Protein AF-A0A0U5ILH8-F1 (afdb_monomer_lite)

Radius of gyration: 27.02 Å; chains: 1; bounding box: 56×56×80 Å

Secondary structure (DSSP, 8-state):
-PPPPHHHHHHHHHHHH-HHHHHHHHHHHHHHTTTTS---SHHHHHHHHHHHHHHHHHHHHHHHHHHHHHHHHHHHHH-TT----------PPPPPPPP-

Sequence (100 aa):
MTMPSSDDAKLLALLNRHPGLKSRVQALADIVEDSDGDLARADEAERRVIEEVRRLGQEALQGWAEAQIARVGEQAASEPQVRRAGKKNSAGTPPSAPSP

Foldseek 3Di:
DDDDDPVSVVVVVVCVVQVQLVVLVVQLVCLVVCVVVPCPDPVVSVVSNVVSVVSNVVSVVVVVVVVVVVVVVVVLVVDPPNPDPDPDPDPDDDDDDDDD

Structure (mmCIF, N/CA/C/O backbone):
data_AF-A0A0U5ILH8-F1
#
_entry.id   AF-A0A0U5ILH8-F1
#
loop_
_atom_site.group_PDB
_atom_site.id
_atom_site.type_symbol
_atom_site.label_atom_id
_atom_site.label_alt_id
_atom_site.label_comp_id
_atom_site.label_asym_id
_atom_site.label_entity_id
_atom_site.label_seq_id
_atom_site.pdbx_PDB_ins_code
_atom_site.Cartn_x
_atom_site.Cartn_y
_atom_site.Cartn_z
_atom_site.occupancy
_atom_site.B_iso_or_equiv
_atom_site.auth_seq_id
_atom_site.auth_comp_id
_atom_site.auth_asym_id
_atom_site.auth_atom_id
_atom_site.pdbx_PDB_model_num
ATOM 1 N N . MET A 1 1 ? 1.525 -26.929 -11.846 1.00 44.66 1 MET A N 1
ATOM 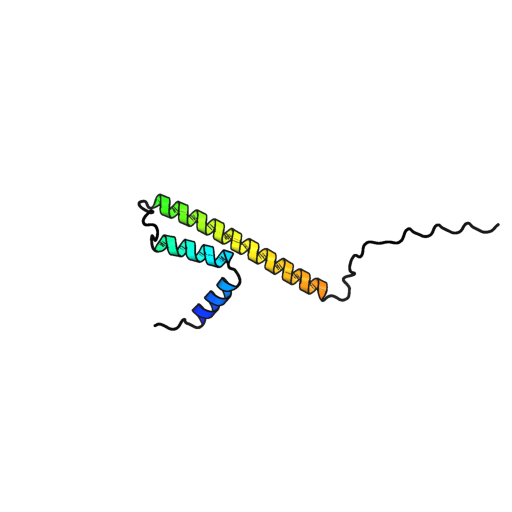2 C CA . MET A 1 1 ? 0.623 -26.202 -10.930 1.00 44.66 1 MET A CA 1
ATOM 3 C C . MET A 1 1 ? 1.243 -26.274 -9.543 1.00 44.66 1 MET A C 1
ATOM 5 O O . MET A 1 1 ? 1.096 -27.287 -8.872 1.00 44.66 1 MET A O 1
ATOM 9 N N . THR A 1 2 ? 2.069 -25.297 -9.175 1.00 61.69 2 THR A N 1
ATOM 10 C CA . THR A 1 2 ? 2.761 -25.289 -7.877 1.00 61.69 2 THR A CA 1
ATOM 11 C C . THR A 1 2 ? 1.740 -24.898 -6.815 1.00 61.69 2 THR A C 1
ATOM 13 O O . THR A 1 2 ? 1.118 -23.846 -6.937 1.00 61.69 2 THR A O 1
ATOM 16 N N . MET A 1 3 ? 1.489 -25.762 -5.829 1.00 62.78 3 MET A N 1
ATOM 17 C CA . MET A 1 3 ? 0.605 -25.396 -4.722 1.00 62.78 3 MET A CA 1
ATOM 18 C C . MET A 1 3 ? 1.271 -24.282 -3.904 1.00 62.78 3 MET A C 1
ATOM 20 O O . MET A 1 3 ? 2.474 -24.391 -3.650 1.00 62.78 3 MET A O 1
ATOM 24 N N . PRO A 1 4 ? 0.527 -23.235 -3.502 1.00 70.50 4 PRO A N 1
ATOM 25 C CA . PRO A 1 4 ? 1.072 -22.184 -2.657 1.00 70.50 4 PRO A CA 1
ATOM 26 C C . PRO A 1 4 ? 1.610 -22.799 -1.365 1.00 70.50 4 PRO A C 1
ATOM 28 O O . PRO A 1 4 ? 0.956 -23.647 -0.747 1.00 70.50 4 PRO A O 1
ATOM 31 N N . SER A 1 5 ? 2.809 -22.376 -0.968 1.00 84.00 5 SER A N 1
ATOM 32 C CA . SER A 1 5 ? 3.370 -22.721 0.335 1.00 84.00 5 SER A CA 1
ATOM 33 C C . SER A 1 5 ? 2.405 -22.283 1.445 1.00 84.00 5 SER A C 1
ATOM 35 O O . SER A 1 5 ? 1.598 -21.364 1.265 1.00 84.00 5 SER A O 1
ATOM 37 N N . SER A 1 6 ? 2.494 -22.896 2.631 1.00 87.25 6 SER A N 1
ATOM 38 C CA . SER A 1 6 ? 1.719 -22.449 3.799 1.00 87.25 6 SER A CA 1
ATOM 39 C C . SER A 1 6 ? 1.905 -20.953 4.076 1.00 87.25 6 SER A C 1
ATOM 41 O O . SER A 1 6 ? 1.010 -20.336 4.654 1.00 87.25 6 SER A O 1
ATOM 43 N N . ASP A 1 7 ? 3.044 -20.384 3.694 1.00 89.44 7 ASP A N 1
ATOM 44 C CA . ASP A 1 7 ? 3.337 -18.969 3.884 1.00 89.44 7 ASP A CA 1
ATOM 45 C C . ASP A 1 7 ? 2.688 -18.086 2.810 1.00 89.44 7 ASP A C 1
ATOM 47 O O . ASP A 1 7 ? 2.146 -17.034 3.151 1.00 89.44 7 ASP A O 1
ATOM 51 N N . ASP A 1 8 ? 2.592 -18.555 1.564 1.00 92.44 8 ASP A N 1
ATOM 52 C CA . ASP A 1 8 ? 1.857 -17.865 0.494 1.00 92.44 8 ASP A CA 1
ATOM 53 C C . ASP A 1 8 ? 0.369 -17.761 0.846 1.00 92.44 8 ASP A C 1
ATOM 55 O O . ASP A 1 8 ? -0.252 -16.706 0.709 1.00 92.44 8 ASP A O 1
ATOM 59 N N . ALA A 1 9 ? -0.207 -18.847 1.370 1.00 91.88 9 ALA A N 1
ATOM 60 C CA . ALA A 1 9 ? -1.597 -18.862 1.813 1.00 91.88 9 ALA A CA 1
ATOM 61 C C . ALA A 1 9 ? -1.847 -17.860 2.956 1.00 91.88 9 ALA A C 1
ATOM 63 O O . ALA A 1 9 ? -2.862 -17.159 2.953 1.00 91.88 9 ALA A O 1
ATOM 64 N N . LYS A 1 10 ? -0.914 -17.746 3.914 1.00 93.12 10 LYS A N 1
ATOM 65 C CA . LYS A 1 10 ? -0.996 -16.755 5.004 1.00 93.12 10 LYS A CA 1
ATOM 66 C C . LYS A 1 10 ? -0.887 -15.328 4.474 1.00 93.12 10 LYS A C 1
ATOM 68 O O . LYS A 1 10 ? -1.670 -14.474 4.890 1.00 93.12 10 LYS A O 1
ATOM 73 N N . LEU A 1 11 ? 0.050 -15.073 3.560 1.00 92.94 11 LEU A N 1
ATOM 74 C CA . LEU A 1 11 ? 0.222 -13.762 2.939 1.00 92.94 11 LEU A CA 1
ATOM 75 C C . LEU A 1 11 ? -1.045 -13.346 2.185 1.00 92.94 11 LEU A C 1
ATOM 77 O O . LEU A 1 11 ? -1.566 -12.256 2.411 1.00 92.94 11 LEU A O 1
ATOM 81 N N . LEU A 1 12 ? -1.593 -14.233 1.353 1.00 94.06 12 LEU A N 1
ATOM 82 C CA . LEU A 1 12 ? -2.828 -13.976 0.613 1.00 94.06 12 LEU A CA 1
ATOM 83 C C . LEU A 1 12 ? -4.014 -13.723 1.547 1.00 94.06 12 LEU A C 1
ATOM 85 O O . LEU A 1 12 ? -4.794 -12.803 1.305 1.00 94.06 12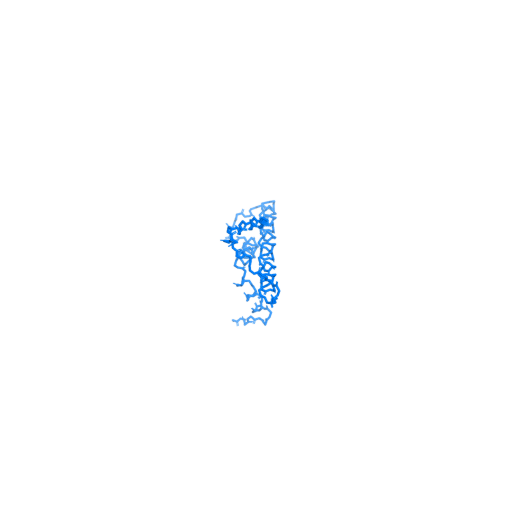 LEU A O 1
ATOM 89 N N . ALA A 1 13 ? -4.141 -14.487 2.635 1.00 94.06 13 ALA A N 1
ATOM 90 C CA . ALA A 1 13 ? -5.178 -14.255 3.636 1.00 94.06 13 ALA A CA 1
ATOM 91 C C . ALA A 1 13 ? -5.039 -12.874 4.301 1.00 94.06 13 ALA A C 1
ATOM 93 O O . ALA A 1 13 ? -6.043 -12.190 4.500 1.00 94.06 13 ALA A O 1
ATOM 94 N N . LEU A 1 14 ? -3.813 -12.438 4.608 1.00 91.62 14 LEU A N 1
ATOM 95 C CA . LEU A 1 14 ? -3.546 -11.108 5.159 1.00 91.62 14 LEU A CA 1
ATOM 96 C C . LEU A 1 14 ? -3.917 -10.009 4.157 1.00 91.62 14 LEU A C 1
ATOM 98 O O . LEU A 1 14 ? -4.660 -9.094 4.505 1.00 91.62 14 LEU A O 1
ATOM 102 N N . LEU A 1 15 ? -3.468 -10.124 2.908 1.00 93.75 15 LEU A N 1
ATOM 103 C CA . LEU A 1 15 ? -3.776 -9.151 1.858 1.00 93.75 15 LEU A CA 1
ATOM 104 C C . LEU A 1 15 ? -5.282 -9.080 1.564 1.00 93.75 15 LEU A C 1
ATOM 106 O O . LEU A 1 15 ? -5.825 -7.997 1.379 1.00 93.75 15 LEU A O 1
ATOM 110 N N . ASN A 1 16 ? -5.993 -10.209 1.595 1.00 93.56 16 ASN A N 1
ATOM 111 C CA . ASN A 1 16 ? -7.446 -10.233 1.404 1.00 93.56 16 ASN A CA 1
ATOM 112 C C . ASN A 1 16 ? -8.218 -9.509 2.520 1.00 93.56 16 ASN A C 1
ATOM 114 O O . ASN A 1 16 ? -9.322 -9.031 2.274 1.00 93.56 16 ASN A O 1
ATOM 118 N N . ARG A 1 17 ? -7.652 -9.394 3.729 1.00 91.75 17 ARG A N 1
ATOM 119 C CA . ARG A 1 17 ? -8.237 -8.602 4.826 1.00 91.75 17 ARG A CA 1
ATOM 120 C C . ARG A 1 17 ? -7.985 -7.099 4.687 1.00 91.75 17 ARG A C 1
ATOM 122 O O . ARG A 1 17 ? -8.668 -6.320 5.343 1.00 91.75 17 ARG A O 1
ATOM 129 N N . HIS A 1 18 ? -7.029 -6.699 3.849 1.00 92.25 18 HIS A N 1
ATOM 130 C CA . HIS A 1 18 ? -6.620 -5.311 3.641 1.00 92.25 18 HIS A CA 1
ATOM 131 C C . HIS A 1 18 ? -6.595 -4.992 2.133 1.00 92.25 18 HIS A C 1
ATOM 133 O O . HIS A 1 18 ? -5.520 -4.915 1.536 1.00 92.25 18 HIS A O 1
ATOM 139 N N . PRO A 1 19 ? -7.765 -4.819 1.484 1.00 90.69 19 PRO A N 1
ATOM 140 C CA . PRO A 1 19 ? -7.857 -4.691 0.027 1.00 90.69 19 PRO A CA 1
ATOM 141 C C . PRO A 1 19 ? -7.089 -3.486 -0.542 1.00 90.69 19 PRO A C 1
ATOM 143 O O . PRO A 1 19 ? -6.517 -3.602 -1.625 1.00 90.69 19 PRO A O 1
ATOM 146 N N . GLY A 1 20 ? -7.005 -2.371 0.196 1.00 91.25 20 GLY A N 1
ATOM 147 C CA . GLY A 1 20 ? -6.170 -1.221 -0.178 1.00 91.25 20 GLY A CA 1
ATOM 148 C C . GLY A 1 20 ? -4.687 -1.592 -0.257 1.00 91.25 20 GLY A C 1
ATOM 149 O O . GLY A 1 20 ? -4.055 -1.416 -1.297 1.00 91.25 20 GLY A O 1
ATOM 150 N N . LEU A 1 21 ? -4.159 -2.235 0.791 1.00 92.56 21 LEU A N 1
ATOM 151 C CA . LEU A 1 21 ? -2.785 -2.750 0.830 1.00 92.56 21 LEU A CA 1
ATOM 152 C C . LEU A 1 21 ? -2.513 -3.739 -0.315 1.00 92.56 21 LEU A C 1
ATOM 154 O O . LEU A 1 21 ? -1.496 -3.634 -0.997 1.00 92.56 21 LEU A O 1
ATOM 158 N N . LYS A 1 22 ? -3.446 -4.667 -0.565 1.00 94.81 22 LYS A N 1
ATOM 159 C CA . LYS A 1 22 ? -3.356 -5.636 -1.666 1.00 94.81 22 LYS A CA 1
ATOM 160 C C . LYS A 1 22 ? -3.233 -4.953 -3.027 1.00 94.81 22 LYS A C 1
ATOM 162 O O . LYS A 1 22 ? -2.379 -5.341 -3.818 1.00 94.81 22 LYS A O 1
ATOM 167 N N . SER A 1 23 ? -4.047 -3.929 -3.283 1.00 94.06 23 SER A N 1
ATOM 168 C CA . SER A 1 23 ? -4.000 -3.176 -4.539 1.00 94.06 23 SER A CA 1
ATOM 169 C C . SER A 1 23 ? -2.650 -2.489 -4.753 1.00 94.06 23 SER A C 1
ATOM 171 O O . SER A 1 23 ? -2.177 -2.437 -5.883 1.00 94.06 23 SER A O 1
ATOM 173 N N . ARG A 1 24 ? -2.021 -1.973 -3.690 1.00 94.00 24 ARG A N 1
ATOM 174 C CA . ARG A 1 24 ? -0.712 -1.306 -3.781 1.00 94.00 24 ARG A CA 1
ATOM 175 C C . ARG A 1 24 ? 0.435 -2.284 -4.002 1.00 94.00 24 ARG A C 1
ATOM 177 O O . ARG A 1 24 ? 1.329 -1.995 -4.787 1.00 94.00 24 ARG A O 1
ATOM 184 N N . VAL A 1 25 ? 0.396 -3.449 -3.352 1.00 93.44 25 VAL A N 1
ATOM 185 C CA . VAL A 1 25 ? 1.370 -4.523 -3.608 1.00 93.44 25 VAL A CA 1
ATOM 186 C C . VAL A 1 25 ? 1.278 -4.997 -5.060 1.00 93.44 25 VAL A C 1
ATOM 188 O O . VAL A 1 25 ? 2.314 -5.169 -5.694 1.00 93.44 25 VAL A O 1
ATOM 191 N N . GLN A 1 26 ? 0.063 -5.142 -5.600 1.00 92.81 26 GLN A N 1
ATOM 192 C CA . GLN A 1 26 ? -0.127 -5.472 -7.014 1.00 92.81 26 GLN A CA 1
ATOM 193 C C . GLN A 1 26 ? 0.452 -4.382 -7.927 1.00 92.81 26 GLN A C 1
ATOM 195 O O . GLN A 1 26 ? 1.260 -4.698 -8.787 1.00 92.81 26 GLN A O 1
ATOM 200 N N . ALA A 1 27 ? 0.144 -3.105 -7.678 1.00 90.06 27 ALA A N 1
ATOM 201 C CA . ALA A 1 27 ? 0.668 -1.998 -8.484 1.00 90.06 27 ALA A CA 1
ATOM 202 C C . ALA A 1 27 ? 2.209 -1.931 -8.494 1.00 90.06 27 ALA A C 1
ATOM 204 O O . ALA A 1 27 ? 2.807 -1.607 -9.516 1.00 90.06 27 ALA A O 1
ATOM 205 N N . LEU A 1 28 ? 2.865 -2.259 -7.374 1.00 90.50 28 LEU A N 1
ATOM 206 C CA . LEU A 1 28 ? 4.325 -2.377 -7.317 1.00 90.50 28 LEU A CA 1
ATOM 207 C C . LEU A 1 28 ? 4.854 -3.559 -8.141 1.00 90.50 28 LEU A C 1
ATOM 209 O O . LEU A 1 28 ? 5.901 -3.425 -8.767 1.00 90.50 28 LEU A O 1
ATOM 213 N N . ALA A 1 29 ? 4.154 -4.696 -8.148 1.00 90.31 29 ALA A N 1
ATOM 214 C CA . ALA A 1 29 ? 4.519 -5.843 -8.979 1.00 90.31 29 ALA A CA 1
ATOM 215 C C . ALA A 1 29 ? 4.345 -5.534 -10.477 1.00 90.31 29 ALA A C 1
ATOM 217 O O . ALA A 1 29 ? 5.235 -5.842 -11.266 1.00 90.31 29 ALA A O 1
ATOM 218 N N . ASP A 1 30 ? 3.271 -4.833 -10.848 1.00 87.19 30 ASP A N 1
ATOM 219 C CA . ASP A 1 30 ? 2.981 -4.464 -12.239 1.00 87.19 30 ASP A CA 1
ATOM 220 C C . ASP A 1 30 ? 4.071 -3.547 -12.835 1.00 87.19 30 ASP A C 1
ATOM 222 O O . ASP A 1 30 ? 4.378 -3.648 -14.025 1.00 87.19 30 ASP A O 1
ATOM 226 N N . ILE A 1 31 ? 4.695 -2.696 -12.002 1.00 83.88 31 ILE A N 1
ATOM 227 C CA . ILE A 1 31 ? 5.862 -1.869 -12.370 1.00 83.88 31 ILE A CA 1
ATOM 228 C C . ILE A 1 31 ? 7.078 -2.742 -12.712 1.00 83.88 31 ILE A C 1
ATOM 230 O O . ILE A 1 31 ? 7.808 -2.427 -13.647 1.00 83.88 31 ILE A O 1
ATOM 234 N N . VAL A 1 32 ? 7.316 -3.824 -11.961 1.00 77.88 32 VAL A N 1
ATOM 235 C CA . VAL A 1 32 ? 8.456 -4.735 -12.188 1.00 77.88 32 VAL A CA 1
ATOM 236 C C . VAL A 1 32 ? 8.290 -5.510 -13.490 1.00 77.88 32 VAL A C 1
ATOM 238 O O . VAL A 1 32 ? 9.272 -5.747 -14.190 1.00 77.88 32 VAL A O 1
ATOM 241 N N . GLU A 1 33 ? 7.059 -5.893 -13.814 1.00 74.25 33 GLU A N 1
ATOM 242 C CA . GLU A 1 33 ? 6.741 -6.584 -15.064 1.00 74.25 33 GLU A CA 1
ATOM 243 C C . GLU A 1 33 ? 6.725 -5.643 -16.284 1.00 74.25 33 GLU A C 1
ATOM 245 O O . GLU A 1 33 ? 6.579 -6.128 -17.402 1.00 74.25 33 GLU A O 1
ATOM 250 N N . ASP A 1 34 ? 6.897 -4.323 -16.084 1.00 70.88 34 ASP A N 1
ATOM 251 C CA . ASP A 1 34 ? 6.694 -3.280 -17.104 1.00 70.88 34 ASP A CA 1
ATOM 252 C C . ASP A 1 34 ? 5.383 -3.508 -17.871 1.00 70.88 34 ASP A C 1
ATOM 254 O O . ASP A 1 34 ? 5.321 -3.454 -19.097 1.00 70.88 34 ASP A O 1
ATOM 258 N N . SER A 1 35 ? 4.315 -3.825 -17.131 1.00 61.62 35 SER A N 1
ATOM 259 C CA . SER A 1 35 ? 3.052 -4.304 -17.714 1.00 61.62 35 SER A CA 1
ATOM 260 C C . SER A 1 35 ? 2.411 -3.293 -18.676 1.00 61.62 35 SER A C 1
ATOM 262 O O . SER A 1 35 ? 1.646 -3.682 -19.557 1.00 61.62 35 SER A O 1
ATOM 264 N N . ASP A 1 36 ? 2.744 -2.007 -18.520 1.00 61.75 36 ASP A N 1
ATOM 265 C CA . ASP A 1 36 ? 2.288 -0.910 -19.380 1.00 61.75 36 ASP A CA 1
ATOM 266 C C . ASP A 1 36 ? 3.251 -0.615 -20.553 1.00 61.75 36 ASP A C 1
ATOM 268 O O . ASP A 1 36 ? 2.875 0.112 -21.472 1.00 61.75 36 ASP A O 1
ATOM 272 N N . GLY A 1 37 ? 4.484 -1.145 -20.544 1.00 61.22 37 GLY A N 1
ATOM 273 C CA . GLY A 1 37 ? 5.525 -0.867 -21.548 1.00 61.22 37 GLY A CA 1
ATOM 274 C C . GLY A 1 37 ? 5.998 0.594 -21.591 1.00 61.22 37 GLY A C 1
ATOM 275 O O . GLY A 1 37 ? 6.645 1.011 -22.554 1.00 61.22 37 GLY A O 1
ATOM 276 N N . ASP A 1 38 ? 5.618 1.384 -20.585 1.00 61.72 38 ASP A N 1
ATOM 277 C CA . ASP A 1 38 ? 5.721 2.848 -20.561 1.00 61.72 38 ASP A CA 1
ATOM 278 C C . ASP A 1 38 ? 6.985 3.323 -19.821 1.00 61.72 38 ASP A C 1
ATOM 280 O O . ASP A 1 38 ? 7.355 4.496 -19.866 1.00 61.72 38 ASP A O 1
ATOM 284 N N . LEU A 1 39 ? 7.708 2.413 -19.156 1.00 61.47 39 LEU A N 1
ATOM 285 C CA . LEU A 1 39 ? 8.928 2.727 -18.411 1.00 61.47 39 LEU A CA 1
ATOM 286 C C . LEU A 1 39 ? 10.156 2.748 -19.331 1.00 61.47 39 LEU A C 1
ATOM 288 O O . LEU A 1 39 ? 11.157 2.069 -19.108 1.00 61.47 39 LEU A O 1
ATOM 292 N N . ALA A 1 40 ? 10.113 3.588 -20.367 1.00 63.19 40 ALA A N 1
ATOM 293 C CA . ALA A 1 40 ? 11.210 3.745 -21.324 1.00 63.19 40 ALA A CA 1
ATOM 294 C C . ALA A 1 40 ? 12.488 4.343 -20.694 1.00 63.19 40 ALA A C 1
ATOM 296 O O . ALA A 1 40 ? 13.563 4.303 -21.303 1.00 63.19 40 ALA A O 1
ATOM 297 N N . ARG A 1 41 ? 12.393 4.930 -19.489 1.00 71.88 41 ARG A N 1
ATOM 298 C CA . ARG A 1 41 ? 13.518 5.542 -18.773 1.00 71.88 41 ARG A CA 1
ATOM 299 C C . ARG A 1 41 ? 13.501 5.214 -17.280 1.00 71.88 41 ARG A C 1
ATOM 301 O O . ARG A 1 41 ? 12.468 5.259 -16.618 1.00 71.88 41 ARG A O 1
ATOM 308 N N . ALA A 1 42 ? 14.688 4.953 -16.735 1.00 76.75 42 ALA A N 1
ATOM 309 C CA . ALA A 1 42 ? 14.871 4.589 -15.331 1.00 76.75 42 ALA A CA 1
ATOM 310 C C . ALA A 1 42 ? 14.382 5.665 -14.341 1.00 76.75 42 ALA A C 1
ATOM 312 O O . ALA A 1 42 ? 13.929 5.327 -13.252 1.00 76.75 42 ALA A O 1
ATOM 313 N N . ASP A 1 43 ? 14.427 6.947 -14.714 1.00 80.56 43 ASP A N 1
ATOM 314 C CA . ASP A 1 43 ? 13.969 8.049 -13.860 1.00 80.56 43 ASP A CA 1
ATOM 315 C C . ASP A 1 43 ? 12.441 8.073 -13.693 1.00 80.56 43 ASP A C 1
ATOM 317 O O . ASP A 1 43 ? 11.924 8.497 -12.661 1.00 80.56 43 ASP A O 1
ATOM 321 N N . GLU A 1 44 ? 11.705 7.606 -14.698 1.00 82.38 44 GLU A N 1
ATOM 322 C CA . GLU A 1 44 ? 10.253 7.467 -14.637 1.00 82.38 44 GLU A CA 1
ATOM 323 C C . GLU A 1 44 ? 9.838 6.259 -13.801 1.00 82.38 44 GLU A C 1
ATOM 325 O O . GLU A 1 44 ? 8.958 6.378 -12.944 1.00 82.38 44 GLU A O 1
ATOM 330 N N . ALA A 1 45 ? 10.550 5.140 -13.961 1.00 82.12 45 ALA A N 1
ATOM 331 C CA . ALA A 1 45 ? 10.385 3.969 -13.108 1.00 82.12 45 ALA A CA 1
ATOM 332 C C . ALA A 1 45 ? 10.647 4.317 -11.636 1.00 82.12 45 ALA A C 1
ATOM 334 O O . ALA A 1 45 ? 9.834 3.994 -10.771 1.00 82.12 45 ALA A O 1
ATOM 335 N N . GLU A 1 46 ? 11.726 5.051 -11.347 1.00 87.31 46 GLU A N 1
ATOM 336 C CA . GLU A 1 46 ? 12.049 5.509 -9.994 1.00 87.31 46 GLU A CA 1
ATOM 337 C C . GLU A 1 46 ? 10.923 6.365 -9.398 1.00 87.31 46 GLU A C 1
ATOM 339 O O . GLU A 1 46 ? 10.460 6.092 -8.286 1.00 87.31 46 GLU A O 1
ATOM 344 N N . ARG A 1 47 ? 10.433 7.370 -10.142 1.00 89.12 47 ARG A N 1
ATOM 345 C CA . ARG A 1 47 ? 9.318 8.218 -9.687 1.00 89.12 47 ARG A CA 1
ATOM 346 C C . ARG A 1 47 ? 8.073 7.388 -9.378 1.00 89.12 47 ARG A C 1
ATOM 348 O O . ARG A 1 47 ? 7.488 7.557 -8.306 1.00 89.12 47 ARG A O 1
ATOM 355 N N . ARG A 1 48 ? 7.701 6.467 -10.270 1.00 86.94 48 ARG A N 1
ATOM 356 C CA . ARG A 1 48 ? 6.503 5.629 -10.116 1.00 86.94 48 ARG A CA 1
ATOM 357 C C . ARG A 1 48 ? 6.615 4.694 -8.906 1.00 86.94 48 ARG A C 1
ATOM 359 O O . ARG A 1 48 ? 5.670 4.603 -8.125 1.00 86.94 48 ARG A O 1
ATOM 366 N N . VAL A 1 49 ? 7.783 4.087 -8.677 1.00 90.06 49 VAL A N 1
ATOM 367 C CA . VAL A 1 49 ? 8.045 3.271 -7.476 1.00 90.06 49 VAL A CA 1
ATOM 368 C C . VAL A 1 49 ? 7.935 4.108 -6.201 1.00 90.06 49 VAL A C 1
ATOM 370 O O . VAL A 1 49 ? 7.266 3.691 -5.256 1.00 90.06 49 VAL A O 1
ATOM 373 N N . ILE A 1 50 ? 8.551 5.296 -6.154 1.00 93.75 50 ILE A N 1
ATOM 374 C CA . ILE A 1 50 ? 8.498 6.171 -4.970 1.00 93.75 50 ILE A CA 1
ATOM 375 C C . ILE A 1 50 ? 7.053 6.543 -4.628 1.00 93.75 50 ILE A C 1
ATOM 377 O O . ILE A 1 50 ? 6.670 6.526 -3.454 1.00 93.75 50 ILE A O 1
ATOM 381 N N . GLU A 1 51 ? 6.246 6.888 -5.629 1.00 93.94 51 GLU A N 1
ATOM 382 C CA . GLU A 1 51 ? 4.840 7.218 -5.414 1.00 93.94 51 GLU A CA 1
ATOM 383 C C . GLU A 1 51 ? 4.036 6.031 -4.882 1.00 93.94 51 GLU A C 1
ATOM 385 O O . GLU A 1 51 ? 3.305 6.190 -3.899 1.00 93.94 51 GLU A O 1
ATOM 390 N N . GLU A 1 52 ? 4.196 4.840 -5.462 1.00 94.06 52 GLU A N 1
ATOM 391 C CA . GLU A 1 52 ? 3.476 3.656 -4.987 1.00 94.06 52 GLU A CA 1
ATOM 392 C C . GLU A 1 52 ? 3.925 3.224 -3.588 1.00 94.06 52 GLU A C 1
ATOM 394 O O . GLU A 1 52 ? 3.079 2.869 -2.770 1.00 94.06 52 GLU A O 1
ATOM 399 N N . VAL A 1 53 ? 5.211 3.349 -3.241 1.00 95.06 53 VAL A N 1
ATOM 400 C CA . VAL A 1 53 ? 5.696 3.095 -1.871 1.00 95.06 53 VAL A CA 1
ATOM 401 C C . VAL A 1 53 ? 5.087 4.086 -0.875 1.00 95.06 53 VAL A C 1
ATOM 403 O O . VAL A 1 53 ? 4.694 3.695 0.227 1.00 95.06 53 VAL A O 1
ATOM 406 N N . ARG A 1 54 ? 4.951 5.365 -1.246 1.00 96.50 54 ARG A N 1
ATOM 407 C CA . ARG A 1 54 ? 4.274 6.360 -0.397 1.00 96.50 54 ARG A CA 1
ATOM 408 C C . ARG A 1 54 ? 2.803 6.008 -0.193 1.00 96.50 54 ARG A C 1
ATOM 410 O O . ARG A 1 54 ? 2.339 6.028 0.947 1.00 96.50 54 ARG A O 1
ATOM 417 N N . ARG A 1 55 ? 2.088 5.654 -1.266 1.00 95.31 55 ARG A N 1
ATOM 418 C CA . ARG A 1 55 ? 0.679 5.228 -1.195 1.00 95.31 55 ARG A CA 1
ATOM 419 C C . ARG A 1 55 ? 0.518 3.949 -0.368 1.00 95.31 55 ARG A C 1
ATOM 421 O O . ARG A 1 55 ? -0.360 3.885 0.486 1.00 95.31 55 ARG A O 1
ATOM 428 N N . LEU A 1 56 ? 1.403 2.970 -0.545 1.00 95.31 56 LEU A N 1
ATOM 429 C CA . LEU A 1 56 ? 1.451 1.749 0.262 1.00 95.31 56 LEU A CA 1
ATOM 430 C C . LEU A 1 56 ? 1.610 2.065 1.755 1.00 95.31 56 LEU A C 1
ATOM 432 O O . LEU A 1 56 ? 0.886 1.517 2.585 1.00 95.31 56 LEU A O 1
ATOM 436 N N . GLY A 1 57 ? 2.531 2.970 2.098 1.00 94.81 57 GLY A N 1
ATOM 437 C CA . GLY A 1 57 ? 2.737 3.409 3.476 1.00 94.81 57 GLY A CA 1
ATOM 438 C C . GLY A 1 57 ? 1.495 4.068 4.083 1.00 94.81 57 GLY A C 1
ATOM 439 O O . GLY A 1 57 ? 1.166 3.801 5.238 1.00 94.81 57 GLY A O 1
ATOM 440 N N . GLN A 1 58 ? 0.776 4.881 3.304 1.00 95.88 58 GLN A N 1
ATOM 441 C CA . GLN A 1 58 ? -0.481 5.502 3.737 1.00 95.88 58 GLN A CA 1
ATOM 442 C C . GLN A 1 58 ? -1.556 4.453 4.052 1.00 95.88 58 GLN A C 1
ATOM 444 O O . GLN A 1 58 ? -2.124 4.486 5.142 1.00 95.88 58 GLN A O 1
ATOM 449 N N . GLU A 1 59 ? -1.778 3.489 3.153 1.00 93.88 59 GLU A N 1
ATOM 450 C CA . GLU A 1 59 ? -2.734 2.387 3.359 1.00 93.88 59 GLU A CA 1
ATOM 451 C C . GLU A 1 59 ? -2.384 1.556 4.604 1.00 93.88 59 GLU A C 1
ATOM 453 O O . GLU A 1 59 ? -3.258 1.202 5.398 1.00 93.88 59 GLU A O 1
ATOM 458 N N . ALA A 1 60 ? -1.094 1.276 4.818 1.00 92.00 60 ALA A N 1
ATOM 459 C CA . ALA A 1 60 ? -0.631 0.527 5.982 1.00 92.00 60 ALA A CA 1
ATOM 460 C C . ALA A 1 60 ? -0.892 1.276 7.300 1.00 92.00 60 ALA A C 1
ATOM 462 O O . ALA A 1 60 ? -1.385 0.684 8.264 1.00 92.00 60 ALA A O 1
ATOM 463 N N . LEU A 1 61 ? -0.591 2.578 7.347 1.00 94.94 61 LEU A N 1
ATOM 464 C CA . LEU A 1 61 ? -0.824 3.408 8.531 1.00 94.94 61 LEU A CA 1
ATOM 465 C C . LEU A 1 61 ? -2.316 3.592 8.818 1.00 94.94 61 LEU A C 1
ATOM 467 O O . LEU A 1 61 ? -2.722 3.529 9.979 1.00 94.94 61 LEU A O 1
ATOM 471 N N . GLN A 1 62 ? -3.131 3.773 7.777 1.00 92.19 62 GLN A N 1
ATOM 472 C CA . GLN A 1 62 ? -4.578 3.869 7.922 1.00 92.19 62 GLN A CA 1
ATOM 473 C C . GLN A 1 62 ? -5.166 2.562 8.466 1.00 92.19 62 GLN A C 1
ATOM 475 O O . GLN A 1 62 ? -5.858 2.582 9.484 1.00 92.19 62 GLN A O 1
ATOM 480 N N . GLY A 1 63 ? -4.824 1.419 7.863 1.00 89.56 63 GLY A N 1
ATOM 481 C CA . GLY A 1 63 ? -5.290 0.114 8.333 1.00 89.56 63 GLY A CA 1
ATOM 482 C C . GLY A 1 63 ? -4.834 -0.200 9.763 1.00 89.56 63 GLY A C 1
ATOM 483 O O . GLY A 1 63 ? -5.589 -0.781 10.546 1.00 89.56 63 GLY A O 1
ATOM 484 N N . TRP A 1 64 ? -3.624 0.224 10.146 1.00 90.81 64 TRP A N 1
ATOM 485 C CA . TRP A 1 64 ? -3.158 0.122 11.530 1.00 90.81 64 TRP A CA 1
ATOM 486 C C . TRP A 1 64 ? -4.008 0.967 12.487 1.00 90.81 64 TRP A C 1
ATOM 488 O O . TRP A 1 64 ? -4.435 0.456 13.525 1.00 90.81 64 TRP A O 1
ATOM 498 N N . ALA A 1 65 ? -4.289 2.226 12.142 1.00 89.56 65 ALA A N 1
ATOM 499 C CA . ALA A 1 65 ? -5.096 3.117 12.972 1.00 89.56 65 ALA A CA 1
ATOM 500 C C . ALA A 1 65 ? -6.526 2.582 13.159 1.00 89.56 65 ALA A C 1
ATOM 502 O O . ALA A 1 65 ? -7.024 2.536 14.284 1.00 89.56 65 ALA A O 1
ATOM 503 N N . GLU A 1 66 ? -7.159 2.100 12.087 1.00 87.94 66 GLU A N 1
ATOM 504 C CA . GLU A 1 66 ? -8.487 1.477 12.131 1.00 87.94 66 GLU A CA 1
ATOM 505 C C . GLU A 1 66 ? -8.504 0.241 13.045 1.00 87.94 66 GLU A C 1
ATOM 507 O O . GLU A 1 66 ? -9.384 0.102 13.899 1.00 87.94 66 GLU A O 1
ATOM 512 N N . ALA A 1 67 ? -7.490 -0.624 12.939 1.00 85.56 67 ALA A N 1
ATOM 513 C CA . ALA A 1 67 ? -7.362 -1.796 13.800 1.00 85.56 67 ALA A CA 1
ATOM 514 C C . ALA A 1 67 ? -7.140 -1.426 15.278 1.00 85.56 67 ALA A C 1
ATOM 516 O O . ALA A 1 67 ? -7.652 -2.114 16.164 1.00 85.56 67 ALA A O 1
ATOM 517 N N . GLN A 1 68 ? -6.395 -0.353 15.566 1.00 87.62 68 GLN A N 1
ATOM 518 C CA . GLN A 1 68 ? -6.238 0.151 16.934 1.00 87.62 68 GLN A CA 1
ATOM 519 C C . GLN A 1 68 ? -7.557 0.687 17.496 1.00 87.62 68 GLN A C 1
ATOM 521 O O . GLN A 1 68 ? -7.909 0.350 18.625 1.00 87.62 68 GLN A O 1
ATOM 526 N N . ILE A 1 69 ? -8.313 1.461 16.713 1.00 82.94 69 ILE A N 1
ATOM 527 C CA . ILE A 1 69 ? -9.620 1.992 17.129 1.00 82.94 69 ILE A CA 1
ATOM 528 C C . ILE A 1 69 ? -10.590 0.852 17.450 1.00 82.94 69 ILE A C 1
ATOM 530 O O . ILE A 1 69 ? -11.233 0.884 18.499 1.00 82.94 69 ILE A O 1
ATOM 534 N N . ALA A 1 70 ? -10.666 -0.170 16.590 1.00 79.00 70 ALA A N 1
ATOM 535 C CA . ALA A 1 70 ? -11.521 -1.332 16.820 1.00 79.00 70 ALA A CA 1
ATOM 536 C C . ALA A 1 70 ? -11.164 -2.047 18.134 1.00 79.00 70 ALA A C 1
ATOM 538 O O . ALA A 1 70 ? -12.036 -2.267 18.972 1.00 79.00 70 ALA A O 1
ATOM 539 N N . ARG A 1 71 ? -9.870 -2.311 18.369 1.00 77.94 71 ARG A N 1
ATOM 540 C CA . ARG A 1 71 ? -9.385 -2.955 19.602 1.00 77.94 71 ARG A CA 1
ATOM 541 C C . ARG A 1 71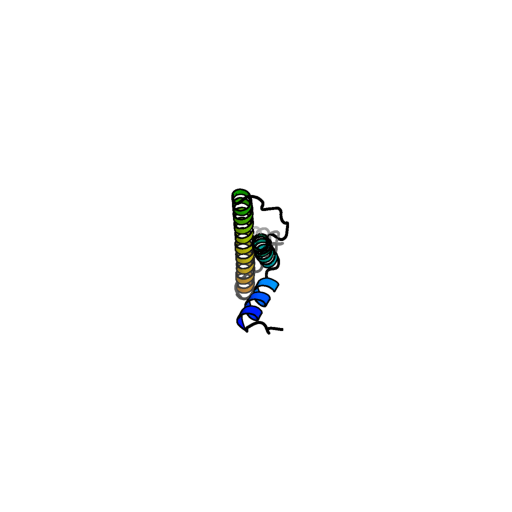 ? -9.700 -2.146 20.858 1.00 77.94 71 ARG A C 1
ATOM 543 O O . ARG A 1 71 ? -10.173 -2.704 21.844 1.00 77.94 71 ARG A O 1
ATOM 550 N N . VAL A 1 72 ? -9.456 -0.836 20.831 1.00 72.69 72 VAL A N 1
ATOM 551 C CA . VAL A 1 72 ? -9.746 0.049 21.971 1.00 72.69 72 VAL A CA 1
ATOM 552 C C . VAL A 1 72 ? -11.256 0.142 22.217 1.00 72.69 72 VAL A C 1
ATOM 554 O O . VAL A 1 72 ? -11.688 0.121 23.367 1.00 72.69 72 VAL A O 1
ATOM 557 N N . GLY A 1 73 ? -12.070 0.192 21.158 1.00 66.00 73 GLY A N 1
ATOM 558 C CA . GLY A 1 73 ? -13.530 0.192 21.256 1.00 66.00 73 GLY A CA 1
ATOM 559 C C . GLY A 1 73 ? -14.097 -1.104 21.842 1.00 66.00 73 GLY A C 1
ATOM 560 O O . GLY A 1 73 ? -14.969 -1.053 22.708 1.00 66.00 73 GLY A O 1
ATOM 561 N N . GLU A 1 74 ? -13.575 -2.258 21.422 1.00 69.31 74 GLU A N 1
ATOM 562 C CA . GLU A 1 74 ? -13.928 -3.572 21.977 1.00 69.31 74 GLU A CA 1
ATOM 563 C C . GLU A 1 74 ? -13.536 -3.683 23.454 1.00 69.31 74 GLU A C 1
ATOM 565 O O . GLU A 1 74 ? -14.331 -4.144 24.276 1.00 69.31 74 GLU A O 1
ATOM 570 N N . GLN A 1 75 ? -12.350 -3.197 23.821 1.00 64.75 75 GLN A N 1
ATOM 571 C CA . GLN A 1 75 ? 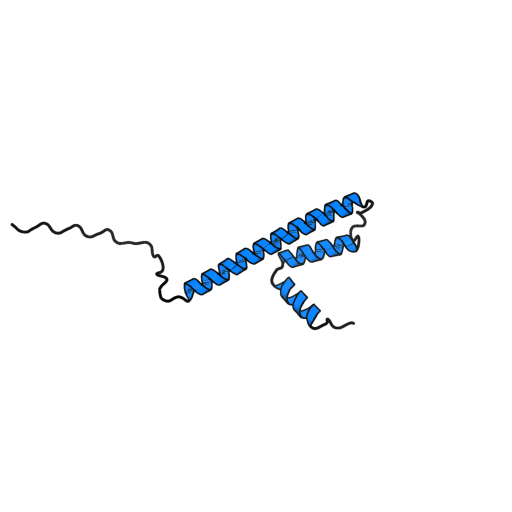-11.890 -3.206 25.206 1.00 64.75 75 GLN A CA 1
ATOM 572 C C . GLN A 1 75 ? -12.734 -2.281 26.097 1.00 64.75 75 GLN A C 1
ATOM 574 O O . GLN A 1 75 ? -13.179 -2.701 27.163 1.00 64.75 75 GLN A O 1
ATOM 579 N N . ALA A 1 76 ? -13.074 -1.080 25.621 1.00 59.28 76 ALA A N 1
ATOM 580 C CA . ALA A 1 76 ? -13.976 -0.166 26.323 1.00 59.28 76 ALA A CA 1
ATOM 581 C C . ALA A 1 76 ? -15.412 -0.716 26.449 1.00 59.28 76 ALA A C 1
ATOM 583 O O . ALA A 1 76 ? -16.091 -0.454 27.438 1.00 59.28 76 ALA A O 1
ATOM 584 N N . ALA A 1 77 ? -15.894 -1.492 25.474 1.00 59.88 77 ALA A N 1
ATOM 585 C CA . ALA A 1 77 ? -17.198 -2.155 25.562 1.00 59.88 77 ALA A CA 1
ATOM 586 C C . ALA A 1 77 ? -17.207 -3.337 26.550 1.00 59.88 77 ALA A C 1
ATOM 588 O O . ALA A 1 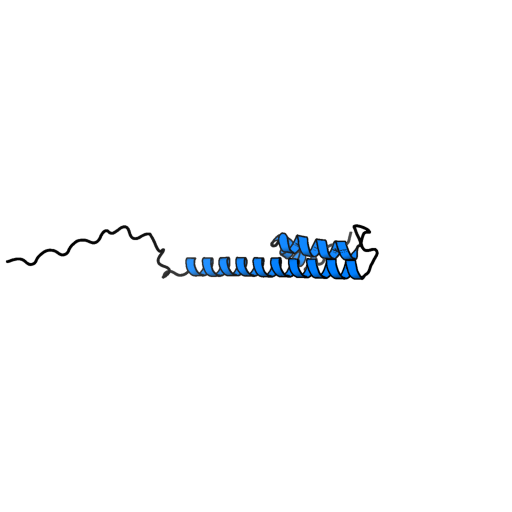77 ? -18.269 -3.693 27.062 1.00 59.88 77 ALA A O 1
ATOM 589 N N . SER A 1 78 ? -16.038 -3.928 26.807 1.00 60.22 78 SER A N 1
ATOM 590 C CA . SER A 1 78 ? -15.850 -5.085 27.688 1.00 60.22 78 SER A CA 1
ATOM 591 C C . SER A 1 78 ? -15.624 -4.697 29.156 1.00 60.22 78 SER A C 1
ATOM 593 O O . SER A 1 78 ? -15.723 -5.549 30.038 1.00 60.22 78 SER A O 1
ATOM 595 N N . GLU A 1 79 ? -15.338 -3.422 29.441 1.00 56.12 79 GLU A N 1
ATOM 596 C CA . GLU A 1 79 ? -15.141 -2.916 30.800 1.00 56.12 79 GLU A CA 1
ATOM 597 C C . GLU A 1 79 ? -16.481 -2.554 31.486 1.00 56.12 79 GLU A C 1
ATOM 599 O O . GLU A 1 79 ? -17.185 -1.645 31.034 1.00 56.12 79 GLU A O 1
ATOM 604 N N . PRO A 1 80 ? -16.835 -3.173 32.636 1.00 55.41 80 PRO A N 1
ATOM 605 C CA . PRO A 1 80 ? -18.116 -2.942 33.322 1.00 55.41 80 PRO A CA 1
ATOM 606 C C . PRO A 1 80 ? -18.316 -1.509 33.852 1.00 55.41 80 PRO A C 1
ATOM 608 O O . PRO A 1 80 ? -19.419 -1.150 34.263 1.00 55.41 80 PRO A O 1
ATOM 611 N N . GLN A 1 81 ? -17.254 -0.695 33.891 1.00 55.78 81 GLN A N 1
ATOM 612 C CA . GLN A 1 81 ? -17.267 0.677 34.411 1.00 55.78 81 GLN A CA 1
ATOM 613 C C . GLN A 1 81 ? -17.464 1.758 33.339 1.00 55.78 81 GLN A C 1
ATOM 615 O O . GLN A 1 81 ? -17.643 2.928 33.694 1.00 55.78 81 GLN A O 1
ATOM 620 N N . VAL A 1 82 ? -17.502 1.408 32.047 1.00 54.53 82 VAL A N 1
ATOM 621 C CA . VAL A 1 82 ? -17.745 2.391 30.983 1.00 54.53 82 VAL A CA 1
ATOM 622 C C . VAL A 1 82 ? -19.229 2.761 30.963 1.00 54.53 82 VAL A C 1
ATOM 624 O O . VAL A 1 82 ? -20.071 2.144 30.308 1.00 54.53 82 VAL A O 1
ATOM 627 N N . ARG A 1 83 ? -19.577 3.804 31.724 1.00 58.28 83 ARG A N 1
ATOM 628 C CA . ARG A 1 83 ? -20.914 4.409 31.706 1.00 58.28 83 ARG A CA 1
ATOM 629 C C . ARG A 1 83 ? -21.165 4.967 30.310 1.00 58.28 83 ARG A C 1
ATOM 631 O O . ARG A 1 83 ? -20.556 5.960 29.916 1.00 58.28 83 ARG A O 1
ATOM 638 N N . ARG A 1 84 ? -22.104 4.357 29.579 1.00 59.88 84 ARG A N 1
ATOM 639 C CA . ARG A 1 84 ? -22.654 4.918 28.338 1.00 59.88 84 ARG A CA 1
ATOM 640 C C . ARG A 1 84 ? -23.086 6.356 28.631 1.00 59.88 84 ARG A C 1
ATOM 642 O O . ARG A 1 84 ? -23.974 6.577 29.455 1.00 59.88 84 ARG A O 1
ATOM 649 N N . ALA A 1 85 ? -22.444 7.328 27.990 1.00 58.38 85 ALA A N 1
ATOM 650 C CA . ALA A 1 85 ? -22.816 8.732 28.099 1.00 58.38 85 ALA A CA 1
ATOM 651 C C . ALA A 1 85 ? -24.140 8.961 27.351 1.00 58.38 85 ALA A C 1
ATOM 653 O O . ALA A 1 85 ? -24.172 9.448 26.225 1.00 58.38 85 ALA A O 1
ATOM 654 N N . GLY A 1 86 ? -25.250 8.546 27.960 1.00 62.56 86 GLY A N 1
ATOM 655 C CA . GLY A 1 86 ? -26.582 8.941 27.527 1.00 62.56 86 GLY A CA 1
ATOM 656 C C . GLY A 1 86 ? -26.750 10.447 27.707 1.00 62.56 86 GLY A C 1
ATOM 657 O O . GLY A 1 86 ? -26.272 11.025 28.689 1.00 62.56 86 GLY A O 1
ATOM 658 N N . LYS A 1 87 ? -27.425 11.100 26.758 1.00 64.88 87 LYS A N 1
ATOM 659 C CA . LYS A 1 87 ? -27.759 12.522 26.867 1.00 64.88 87 LYS A CA 1
ATOM 660 C C . LYS A 1 87 ? -28.607 12.728 28.124 1.00 64.88 87 LYS A C 1
ATOM 662 O O . LYS A 1 87 ? -29.710 12.199 28.210 1.00 64.88 87 LYS A O 1
ATOM 667 N N . LYS A 1 88 ? -28.081 13.475 29.101 1.00 65.81 88 LYS A N 1
ATOM 668 C CA . LYS A 1 88 ? -28.799 13.809 30.338 1.00 65.81 88 LYS A CA 1
ATOM 669 C C . LYS A 1 88 ? -30.064 14.595 29.991 1.00 65.81 88 LYS A C 1
ATOM 671 O O . LYS A 1 88 ? -29.991 15.676 29.419 1.00 65.81 88 LYS A O 1
ATOM 676 N N . ASN A 1 89 ? -31.204 14.035 30.359 1.00 61.41 89 ASN A N 1
ATOM 677 C CA . ASN A 1 89 ? -32.548 14.562 30.135 1.00 61.41 89 ASN A CA 1
ATOM 678 C C . ASN A 1 89 ? -33.216 15.052 31.434 1.00 61.41 89 ASN A C 1
ATOM 680 O O . ASN A 1 89 ? -34.408 15.344 31.443 1.00 61.41 89 ASN A O 1
ATOM 684 N N . SER A 1 90 ? -32.461 15.198 32.527 1.00 64.56 90 SER A N 1
ATOM 685 C CA . SER A 1 90 ? -32.958 15.855 33.739 1.00 64.56 90 SER A CA 1
ATOM 686 C C . SER A 1 90 ? -32.819 17.372 33.623 1.00 64.56 90 SER A C 1
ATOM 688 O O . SER A 1 90 ? -31.717 17.908 33.738 1.00 64.56 90 SER A O 1
ATOM 690 N N . ALA A 1 91 ? -33.943 18.066 33.449 1.00 61.69 91 ALA A N 1
ATOM 691 C CA . ALA A 1 91 ? -34.082 19.440 33.919 1.00 61.69 91 ALA A CA 1
ATOM 692 C C . ALA A 1 91 ? -34.152 19.365 35.454 1.00 61.69 91 ALA A C 1
ATOM 694 O O . ALA A 1 91 ? -35.079 18.763 35.987 1.00 61.69 91 ALA A O 1
ATOM 695 N N . GLY A 1 92 ? -33.116 19.830 36.156 1.00 61.25 92 GLY A N 1
ATOM 696 C CA . GLY A 1 92 ? -32.993 19.661 37.608 1.00 61.25 92 GLY A CA 1
ATOM 697 C C . GLY A 1 92 ? -34.221 20.148 38.389 1.00 61.25 92 GLY A C 1
ATOM 698 O O . GLY A 1 92 ? -34.880 21.106 37.992 1.00 61.25 92 GLY A O 1
ATOM 699 N N . THR A 1 93 ? -34.526 19.489 39.506 1.00 66.38 93 THR A N 1
ATOM 700 C CA . THR A 1 93 ? -35.602 19.901 40.417 1.00 66.38 93 THR A CA 1
ATOM 701 C C . THR A 1 93 ? -35.177 21.167 41.175 1.00 66.38 93 THR A C 1
ATOM 703 O O . THR A 1 93 ? -34.090 21.163 41.762 1.00 66.38 93 THR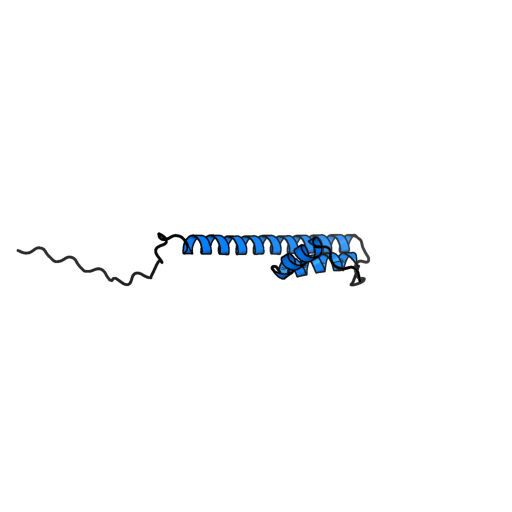 A O 1
ATOM 706 N N . PRO A 1 94 ? -35.976 22.252 41.182 1.00 66.31 94 PRO A N 1
ATOM 707 C CA . PRO A 1 94 ? -35.653 23.452 41.949 1.00 66.31 94 PRO A CA 1
ATOM 708 C C . PRO A 1 94 ? -35.693 23.172 43.465 1.00 66.31 94 PRO A C 1
ATOM 710 O O . PRO A 1 94 ? -36.479 22.330 43.907 1.00 66.31 94 PRO A O 1
ATOM 713 N N . PRO A 1 95 ? -34.855 23.852 44.269 1.00 61.50 95 PRO A N 1
ATOM 714 C CA . PRO A 1 95 ? -34.795 23.632 45.710 1.00 61.50 95 PRO A CA 1
ATOM 715 C C . PRO A 1 95 ? -36.087 24.100 46.393 1.00 61.50 95 PRO A C 1
ATOM 717 O O . PRO A 1 95 ? -36.554 25.215 46.163 1.00 61.50 95 PRO A O 1
ATOM 720 N N . SER A 1 96 ? -36.655 23.245 47.246 1.00 68.75 96 SER A N 1
ATOM 721 C CA . SER A 1 96 ? -37.819 23.577 48.069 1.00 68.75 96 SER A CA 1
ATOM 722 C C . SER A 1 96 ? -37.463 24.684 49.063 1.00 68.75 96 SER A C 1
ATOM 724 O O . SER A 1 96 ? -36.482 24.567 49.799 1.00 68.75 96 SER A O 1
ATOM 726 N N . ALA A 1 97 ? -38.253 25.759 49.068 1.00 63.47 97 ALA A N 1
ATOM 727 C CA . ALA A 1 97 ? -38.066 26.898 49.962 1.00 63.47 97 ALA A CA 1
ATOM 728 C C . ALA A 1 97 ? -38.122 26.472 51.446 1.00 63.47 97 ALA A C 1
ATOM 730 O O . ALA A 1 97 ? -38.891 25.566 51.789 1.00 63.47 97 ALA A O 1
ATOM 731 N N . PRO A 1 98 ? -37.339 27.110 52.337 1.00 56.25 98 PRO A N 1
ATOM 732 C CA . PRO A 1 98 ? -37.403 26.819 53.762 1.00 56.25 98 PRO A CA 1
ATOM 733 C C . PRO A 1 98 ? -38.763 27.242 54.337 1.00 56.25 98 PRO A C 1
ATOM 735 O O . PRO A 1 98 ? -39.314 28.280 53.971 1.00 56.25 98 PRO A O 1
ATOM 738 N N . SER A 1 99 ? -39.310 26.389 55.204 1.00 55.50 99 SER A N 1
ATOM 739 C CA . SER A 1 99 ? -40.572 26.618 55.922 1.00 55.50 99 SER A CA 1
ATOM 740 C C . SER A 1 99 ? -40.423 27.722 56.989 1.00 55.50 99 SER A C 1
ATOM 742 O O . SER A 1 99 ? -39.302 27.911 57.466 1.00 55.50 99 SER A O 1
ATOM 744 N N . PRO A 1 100 ? -41.511 28.456 57.311 1.00 60.38 100 PRO A N 1
ATOM 745 C CA . PRO A 1 100 ? -41.494 29.680 58.124 1.00 60.38 100 PRO A CA 1
ATOM 746 C C . PRO A 1 100 ? -41.163 29.468 59.605 1.00 60.38 100 PRO A C 1
ATOM 748 O O . PRO A 1 100 ? -41.416 28.357 60.124 1.00 60.38 100 PRO A O 1
#

pLDDT: mean 78.38, std 14.61, range [44.66, 96.5]